Protein AF-A0A955JGN6-F1 (afdb_monomer)

Nearest PDB structures (foldseek):
  2z9h-assembly1_A  TM=8.565E-01  e=3.639E-07  Escherichia coli K-12
  4jw0-assembly1_E  TM=8.712E-01  e=3.865E-07  Gloeobacter violaceus PCC 7421
  5v74-assembly1_A1-2  TM=8.607E-01  e=2.501E-06  Haliangium ochraceum DSM 14365
  7ckc-assembly1_AB  TM=8.929E-01  e=3.182E-06  Halothiobacillus neapolitanus
  2rcf-assembly1_D  TM=8.875E-01  e=7.854E-06  Halothiobacillus neapolitanus

Sequence (170 aa):
MIHGVVEGEIWSTIKVGSLVGRSLLLVRPDGPTNHRPDLETFAEIVAVDCVGAGVGDRVIVALGRAARNALGDEHSACEAAIVGVVDGLRRASEPPSDDDPPSPKKTSSRKKSAPKKAAAKKVKPSTKKKRGPRASESTGDLFDNPGQRESDEDMPDFDIDEAVDDESGS

Mean predicted aligned error: 19.28 Å

pLDDT: mean 70.65, std 22.44, range [35.69, 97.31]

Solvent-accessible surface area (backbone atoms only — not comparable to full-atom values): 11991 Å² total; per-residue (Å²): 111,53,45,22,32,25,76,39,79,56,87,73,94,81,74,60,77,71,57,61,98,55,52,35,32,33,29,37,60,68,68,84,74,83,87,50,93,90,52,84,86,74,63,72,43,73,21,36,55,74,71,81,80,53,73,71,38,41,32,33,33,27,49,45,71,57,14,17,59,74,69,76,34,85,81,37,90,51,48,31,16,35,77,39,75,58,94,75,86,85,57,95,90,54,77,90,56,94,83,56,77,81,71,81,74,82,72,75,80,74,77,81,74,78,83,80,82,76,89,80,85,90,81,87,90,83,84,90,84,91,84,89,90,80,89,79,91,80,88,87,80,95,73,90,84,85,84,86,86,81,76,100,76,87,81,86,82,79,82,79,77,86,84,85,76,89,85,82,84,134

Secondary structure (DSSP, 8-state):
-EEEEEEEEE--SS--GGGTT--EEEEEE-S--TT-TT-TT---EEEEESS-PPTT-EEEEEETHHHHHHTT-TT-S-SEEEEEE-S----TTSPPPTTSPPP---------PPP-PPPPPP------------------------------------------------

Structure (mmCIF, N/CA/C/O backbone):
data_AF-A0A955JGN6-F1
#
_entry.id   AF-A0A955JGN6-F1
#
loop_
_atom_site.group_PDB
_atom_site.id
_atom_site.type_symbol
_atom_site.label_atom_id
_atom_site.label_alt_id
_atom_site.label_comp_id
_atom_site.label_asym_id
_atom_site.label_entity_id
_atom_site.label_seq_id
_atom_site.pdbx_PDB_ins_code
_atom_site.Cartn_x
_atom_site.Cartn_y
_atom_site.Cartn_z
_atom_site.occupancy
_atom_site.B_iso_or_equiv
_atom_site.auth_seq_id
_atom_site.auth_comp_id
_atom_site.auth_asym_id
_atom_site.auth_atom_id
_atom_site.pdbx_PDB_model_num
ATOM 1 N N . MET A 1 1 ? 5.785 8.729 -4.462 1.00 88.94 1 MET A N 1
ATOM 2 C CA . MET A 1 1 ? 5.163 7.442 -4.824 1.00 88.94 1 MET A CA 1
ATOM 3 C C . MET A 1 1 ? 6.281 6.499 -5.201 1.00 88.94 1 MET A C 1
ATOM 5 O O . MET A 1 1 ? 7.284 6.978 -5.722 1.00 88.94 1 MET A O 1
ATOM 9 N N . ILE A 1 2 ? 6.113 5.217 -4.922 1.00 91.75 2 ILE A N 1
ATOM 10 C CA . ILE A 1 2 ? 7.037 4.136 -5.283 1.00 91.75 2 ILE A CA 1
ATOM 11 C C . ILE A 1 2 ? 6.246 3.043 -6.014 1.00 91.75 2 ILE A C 1
ATOM 13 O O . ILE A 1 2 ? 5.019 3.125 -6.079 1.00 91.75 2 ILE A O 1
ATOM 17 N N . HIS A 1 3 ? 6.932 2.038 -6.551 1.00 92.25 3 HIS A N 1
ATOM 18 C CA . HIS A 1 3 ? 6.295 0.816 -7.041 1.00 92.25 3 HIS A CA 1
ATOM 19 C C . HIS A 1 3 ? 6.913 -0.398 -6.351 1.00 92.25 3 HIS A C 1
ATOM 21 O O . HIS A 1 3 ? 8.044 -0.319 -5.868 1.00 92.25 3 HIS A O 1
ATOM 27 N N . GLY A 1 4 ? 6.162 -1.490 -6.277 1.00 93.38 4 GLY A N 1
ATOM 28 C CA . GLY A 1 4 ? 6.560 -2.718 -5.595 1.00 93.38 4 GLY A CA 1
ATOM 29 C C . GLY A 1 4 ? 5.617 -3.866 -5.902 1.00 93.38 4 GLY A C 1
ATOM 30 O O . GLY A 1 4 ? 4.682 -3.689 -6.678 1.00 93.38 4 GLY A O 1
ATOM 31 N N . VAL A 1 5 ? 5.865 -5.020 -5.299 1.00 94.75 5 VAL A N 1
ATOM 32 C CA . VAL A 1 5 ? 5.006 -6.207 -5.382 1.00 94.75 5 VAL A CA 1
ATOM 33 C C . VAL A 1 5 ? 4.339 -6.426 -4.030 1.00 94.75 5 VAL A C 1
ATOM 35 O O . VAL A 1 5 ? 4.985 -6.264 -2.993 1.00 94.75 5 VAL A O 1
ATOM 38 N N . VAL A 1 6 ? 3.053 -6.774 -4.032 1.00 96.62 6 VAL A N 1
ATOM 39 C CA . VAL A 1 6 ? 2.357 -7.242 -2.827 1.00 96.62 6 VAL A CA 1
ATOM 40 C C . VAL A 1 6 ? 2.855 -8.648 -2.494 1.00 96.62 6 VAL A C 1
ATOM 42 O O . VAL A 1 6 ? 2.654 -9.573 -3.277 1.00 96.62 6 VAL A O 1
ATOM 45 N N . GLU A 1 7 ? 3.485 -8.829 -1.338 1.00 95.44 7 GLU A N 1
ATOM 46 C CA . GLU A 1 7 ? 3.988 -10.136 -0.888 1.00 95.44 7 GLU A CA 1
ATOM 47 C C . GLU A 1 7 ? 3.035 -10.844 0.083 1.00 95.44 7 GLU A C 1
ATOM 49 O O . GLU A 1 7 ? 3.101 -12.063 0.225 1.00 95.44 7 GLU A O 1
ATOM 54 N N . GLY A 1 8 ? 2.109 -10.115 0.712 1.00 95.50 8 GLY A N 1
ATOM 55 C CA . GLY A 1 8 ? 1.142 -10.705 1.633 1.00 95.50 8 GLY A CA 1
ATOM 56 C C . GLY A 1 8 ? 0.096 -9.727 2.157 1.00 95.50 8 GLY A C 1
ATOM 57 O O . GLY A 1 8 ? 0.101 -8.538 1.836 1.00 95.50 8 GLY A O 1
ATOM 58 N N . GLU A 1 9 ? -0.786 -10.245 3.005 1.00 96.00 9 GLU A N 1
ATOM 59 C CA . GLU A 1 9 ? -1.815 -9.488 3.719 1.00 96.00 9 GLU A CA 1
ATOM 60 C C . GLU A 1 9 ? -1.468 -9.405 5.210 1.00 96.00 9 GLU A C 1
ATOM 62 O O . GLU A 1 9 ? -0.886 -10.331 5.777 1.00 96.00 9 GLU A O 1
ATOM 67 N N . ILE A 1 10 ? -1.846 -8.308 5.864 1.00 95.25 10 ILE A N 1
ATOM 68 C CA . ILE A 1 10 ? -1.663 -8.099 7.302 1.00 95.25 10 ILE A CA 1
ATOM 69 C C . ILE A 1 10 ? -3.018 -7.820 7.943 1.00 95.25 10 ILE A C 1
ATOM 71 O O . ILE A 1 10 ? -3.767 -6.937 7.528 1.00 95.25 10 ILE A O 1
ATOM 75 N N . TRP A 1 11 ? -3.309 -8.517 9.036 1.00 94.69 11 TRP A N 1
ATOM 76 C CA . TRP A 1 11 ? -4.443 -8.205 9.896 1.00 94.69 11 TRP A CA 1
ATOM 77 C C . TRP A 1 11 ? -3.974 -7.832 11.301 1.00 94.69 11 TRP A C 1
ATOM 79 O O . TRP A 1 11 ? -2.994 -8.349 11.827 1.00 94.69 11 TRP A O 1
ATOM 89 N N . SER A 1 12 ? -4.728 -6.936 11.933 1.00 93.56 12 SER A N 1
ATOM 90 C CA . SER A 1 12 ? -4.662 -6.698 13.373 1.00 93.56 12 SER A CA 1
ATOM 91 C C . SER A 1 12 ? -6.077 -6.615 13.930 1.00 93.56 12 SER A C 1
ATOM 93 O O . SER A 1 12 ? -6.960 -6.015 13.299 1.00 93.56 12 SER A O 1
ATOM 95 N N . THR A 1 13 ? -6.281 -7.211 15.102 1.00 93.56 13 THR A N 1
ATOM 96 C CA . THR A 1 13 ? -7.504 -7.102 15.908 1.00 93.56 13 THR A CA 1
ATOM 97 C C . THR A 1 13 ? -7.553 -5.777 16.671 1.00 93.56 13 THR A C 1
ATOM 99 O O . THR A 1 13 ? -8.620 -5.180 16.780 1.00 93.56 13 THR A O 1
ATOM 102 N N . ILE A 1 14 ? -6.400 -5.273 17.126 1.00 96.31 14 ILE A N 1
ATOM 103 C CA . ILE A 1 14 ? -6.262 -4.013 17.866 1.00 96.31 14 ILE A CA 1
ATOM 104 C C . ILE A 1 14 ? -5.633 -2.962 16.946 1.00 96.31 14 ILE A C 1
ATOM 106 O O . ILE A 1 14 ? -4.482 -3.081 16.523 1.00 96.31 14 ILE A O 1
ATOM 110 N N . LYS A 1 15 ? -6.403 -1.928 16.602 1.00 95.00 15 LYS A N 1
ATOM 111 C CA . LYS A 1 15 ? -5.984 -0.832 15.715 1.00 95.00 15 LYS A CA 1
ATOM 112 C C . LYS A 1 15 ? -6.837 0.411 15.944 1.00 95.00 15 LYS A C 1
ATOM 114 O O . LYS A 1 15 ? -7.961 0.319 16.429 1.00 95.00 15 LYS A O 1
ATOM 119 N N . VAL A 1 16 ? -6.303 1.576 15.580 1.00 95.69 16 VAL A N 1
ATOM 120 C CA . VAL A 1 16 ? -7.047 2.842 15.642 1.00 95.69 16 VAL A CA 1
ATOM 121 C C . VAL A 1 16 ? -8.249 2.830 14.694 1.00 95.69 16 VAL A C 1
ATOM 123 O O . VAL A 1 16 ? -8.209 2.201 13.635 1.00 95.69 16 VAL A O 1
ATOM 126 N N . GLY A 1 17 ? -9.300 3.580 15.042 1.00 94.62 17 GLY A N 1
ATOM 127 C CA . GLY A 1 17 ? -10.561 3.616 14.289 1.00 94.62 17 GLY A CA 1
ATOM 128 C C . GLY A 1 17 ? -10.403 3.915 12.792 1.00 94.62 17 GLY A C 1
ATOM 129 O O . GLY A 1 17 ? -11.100 3.325 11.974 1.00 94.62 17 GLY A O 1
ATOM 130 N N . SER A 1 18 ? -9.428 4.746 12.406 1.00 93.88 18 SER A N 1
ATOM 131 C CA . SER A 1 18 ? -9.162 5.100 11.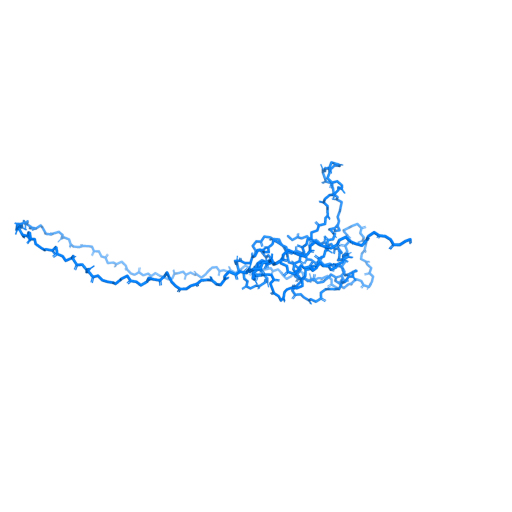001 1.00 93.88 18 SER A CA 1
ATOM 132 C C . SER A 1 18 ? -8.482 4.003 10.162 1.00 93.88 18 SER A C 1
ATOM 134 O O . SER A 1 18 ? -8.226 4.219 8.976 1.00 93.88 18 SER A O 1
ATOM 136 N N . LEU A 1 19 ? -8.205 2.831 10.753 1.00 94.06 19 LEU A N 1
ATOM 137 C CA . LEU A 1 19 ? -7.763 1.600 10.078 1.00 94.06 19 LEU A CA 1
ATOM 138 C C . LEU A 1 19 ? -8.798 0.457 10.181 1.00 94.06 19 LEU A C 1
ATOM 140 O O . LEU A 1 19 ? -8.545 -0.661 9.729 1.00 94.06 19 LEU A O 1
ATOM 144 N N . VAL A 1 20 ? -9.970 0.703 10.774 1.00 93.88 20 VAL A N 1
ATOM 145 C CA . VAL A 1 20 ? -11.076 -0.268 10.802 1.00 93.88 20 VAL A CA 1
ATOM 146 C C . VAL A 1 20 ? -11.728 -0.335 9.417 1.00 93.88 20 VAL A C 1
ATOM 148 O O . VAL A 1 20 ? -11.889 0.681 8.746 1.00 93.88 20 VAL A O 1
ATOM 151 N N . GLY A 1 21 ? -12.070 -1.546 8.964 1.00 91.50 21 GLY A N 1
ATOM 152 C CA . GLY A 1 21 ? -12.662 -1.778 7.639 1.00 91.50 21 GLY A CA 1
ATOM 153 C C . GLY A 1 21 ? -11.711 -1.577 6.451 1.00 91.50 21 GLY A C 1
ATOM 154 O O . GLY A 1 21 ? -12.170 -1.557 5.314 1.00 91.50 21 GLY A O 1
ATOM 155 N N . ARG A 1 22 ? -10.402 -1.419 6.692 1.00 93.81 22 ARG A N 1
ATOM 156 C CA . ARG A 1 22 ? -9.378 -1.229 5.656 1.00 93.81 22 ARG A CA 1
ATOM 157 C C . ARG A 1 22 ? -8.503 -2.474 5.524 1.00 93.81 22 ARG A C 1
ATOM 159 O O . ARG A 1 22 ? -8.082 -3.028 6.540 1.00 93.81 22 ARG A O 1
ATOM 166 N N . SER A 1 23 ? -8.237 -2.889 4.286 1.00 94.94 23 SER A N 1
ATOM 167 C CA . SER A 1 23 ? -7.268 -3.949 3.988 1.00 94.94 23 SER A CA 1
ATOM 168 C C . SER A 1 23 ? -5.847 -3.395 4.107 1.00 94.94 23 SER A C 1
ATOM 170 O O . SER A 1 23 ? -5.590 -2.266 3.681 1.00 94.94 23 SER A O 1
ATOM 172 N N . LEU A 1 24 ? -4.942 -4.162 4.716 1.00 96.38 24 LEU A N 1
ATOM 173 C CA . LEU A 1 24 ? -3.532 -3.808 4.875 1.00 96.38 24 LEU A CA 1
ATOM 174 C C . LEU A 1 24 ? -2.701 -4.855 4.139 1.00 96.38 24 LEU A C 1
ATOM 176 O O . LEU A 1 24 ? -2.776 -6.040 4.454 1.00 96.38 24 LEU A O 1
ATOM 180 N N . LEU A 1 25 ? -1.905 -4.412 3.175 1.00 96.81 25 LEU A N 1
ATOM 181 C CA . LEU A 1 25 ? -1.075 -5.266 2.337 1.00 96.81 25 LEU A CA 1
ATOM 182 C C . LEU A 1 25 ? 0.402 -4.983 2.600 1.00 96.81 25 LEU A C 1
ATOM 184 O O . LEU A 1 25 ? 0.811 -3.832 2.770 1.00 96.81 25 LEU A O 1
ATOM 188 N N . LEU A 1 26 ? 1.202 -6.043 2.629 1.00 95.81 26 LEU A N 1
ATOM 189 C CA . LEU A 1 26 ? 2.652 -5.977 2.734 1.00 95.81 26 LEU A CA 1
ATOM 190 C C . LEU A 1 26 ? 3.236 -5.813 1.330 1.00 95.81 26 LEU A C 1
ATOM 192 O O . LEU A 1 26 ? 3.057 -6.682 0.478 1.00 95.81 26 LEU A O 1
ATOM 196 N N . VAL A 1 27 ? 3.910 -4.691 1.079 1.00 95.06 27 VAL A N 1
ATOM 197 C CA . VAL A 1 27 ? 4.477 -4.355 -0.232 1.00 95.06 27 VAL A CA 1
ATOM 198 C C . VAL A 1 27 ? 5.994 -4.258 -0.143 1.00 95.06 27 VAL A C 1
ATOM 200 O O . VAL A 1 27 ? 6.526 -3.402 0.567 1.00 95.06 27 VAL A O 1
ATOM 203 N N . ARG A 1 28 ? 6.693 -5.065 -0.942 1.00 93.12 28 ARG A N 1
ATOM 204 C CA . ARG A 1 28 ? 8.139 -4.952 -1.149 1.00 93.12 28 ARG A CA 1
ATOM 205 C C . ARG A 1 28 ? 8.420 -4.043 -2.353 1.00 93.12 28 ARG A C 1
ATOM 207 O O . ARG A 1 28 ? 7.969 -4.361 -3.456 1.00 93.12 28 ARG A O 1
ATOM 214 N N . PRO A 1 29 ? 9.138 -2.914 -2.208 1.00 89.81 29 PRO A N 1
ATOM 215 C CA . PRO A 1 29 ? 9.459 -2.024 -3.318 1.00 89.81 29 PRO A CA 1
ATOM 216 C C . PRO A 1 29 ? 10.336 -2.698 -4.380 1.00 89.81 29 PRO A C 1
ATOM 218 O O . PRO A 1 29 ? 11.347 -3.325 -4.073 1.00 89.81 29 PRO A O 1
ATOM 221 N N . ASP A 1 30 ? 9.982 -2.500 -5.647 1.00 79.94 30 ASP A N 1
ATOM 222 C CA . ASP A 1 30 ? 10.739 -2.992 -6.796 1.00 79.94 30 ASP A CA 1
ATOM 223 C C . ASP A 1 30 ? 11.740 -1.906 -7.218 1.00 79.94 30 ASP A C 1
ATOM 225 O O . ASP A 1 30 ? 11.419 -0.961 -7.941 1.00 79.94 30 ASP A O 1
ATOM 229 N N . GLY A 1 31 ? 12.989 -2.013 -6.778 1.00 68.62 31 GLY A N 1
ATOM 230 C CA . GLY A 1 31 ? 14.029 -1.081 -7.201 1.00 68.62 31 GLY A CA 1
ATOM 231 C C . GLY A 1 31 ? 15.400 -1.412 -6.627 1.00 68.62 31 GLY A C 1
ATOM 232 O O . GLY A 1 31 ? 15.487 -2.070 -5.596 1.00 68.62 31 GLY A O 1
ATOM 233 N N . PRO A 1 32 ? 16.492 -0.960 -7.268 1.00 55.06 32 PRO A N 1
ATOM 234 C CA . PRO A 1 32 ? 17.806 -1.067 -6.661 1.00 55.06 32 PRO A CA 1
ATOM 235 C C . PRO A 1 32 ? 17.857 -0.171 -5.419 1.00 55.06 32 PRO A C 1
ATOM 237 O O . PRO A 1 32 ? 17.729 1.051 -5.537 1.00 55.06 32 PRO A O 1
ATOM 240 N N . THR A 1 33 ? 18.126 -0.759 -4.251 1.00 51.19 33 THR A N 1
ATOM 241 C CA . THR A 1 33 ? 18.425 -0.068 -2.978 1.00 51.19 33 THR A CA 1
ATOM 242 C C . THR A 1 33 ? 19.803 0.617 -3.022 1.00 51.19 33 THR A C 1
ATOM 244 O O . THR A 1 33 ? 20.604 0.573 -2.088 1.00 51.19 33 THR A O 1
ATOM 247 N N . ASN A 1 34 ? 20.109 1.281 -4.138 1.00 44.97 34 ASN A N 1
ATOM 248 C CA . ASN A 1 34 ? 21.316 2.064 -4.331 1.00 44.97 34 ASN A CA 1
ATOM 249 C C . ASN A 1 34 ? 21.219 3.337 -3.491 1.00 44.97 34 ASN A C 1
ATOM 251 O O . ASN A 1 34 ? 20.791 4.381 -3.975 1.00 44.97 34 ASN A O 1
ATOM 255 N N . HIS A 1 35 ? 21.616 3.218 -2.224 1.00 40.03 35 HIS A N 1
ATOM 256 C CA . HIS A 1 35 ? 22.747 3.985 -1.688 1.00 40.03 35 HIS A CA 1
ATOM 257 C C . HIS A 1 35 ? 23.183 3.568 -0.269 1.00 40.03 35 HIS A C 1
ATOM 259 O O . HIS A 1 35 ? 24.076 4.214 0.281 1.00 40.03 35 HIS A O 1
ATOM 265 N N . ARG A 1 36 ? 22.620 2.499 0.318 1.00 39.75 36 ARG A N 1
ATOM 266 C CA . ARG A 1 36 ? 23.000 2.015 1.656 1.00 39.75 36 ARG A CA 1
ATOM 267 C C . ARG A 1 36 ? 22.945 0.481 1.787 1.00 39.75 36 ARG A C 1
ATOM 269 O O . ARG A 1 36 ? 21.850 -0.055 1.942 1.00 39.75 36 ARG A O 1
ATOM 276 N N . PRO A 1 37 ? 24.096 -0.225 1.747 1.00 43.53 37 PRO A N 1
ATOM 277 C CA . PRO A 1 37 ? 24.168 -1.673 1.984 1.00 43.53 37 PRO A CA 1
ATOM 278 C C . PRO A 1 37 ? 23.986 -2.056 3.468 1.00 43.53 37 PRO A C 1
ATOM 280 O O . PRO A 1 37 ? 23.990 -3.228 3.811 1.00 43.53 37 PRO A O 1
ATOM 283 N N . ASP A 1 38 ? 23.815 -1.076 4.359 1.00 47.28 38 ASP A N 1
ATOM 284 C CA . ASP A 1 38 ? 23.435 -1.223 5.769 1.00 47.28 38 ASP A CA 1
ATOM 285 C C . ASP A 1 38 ? 21.906 -1.308 5.992 1.00 47.28 38 ASP A C 1
ATOM 287 O O . ASP A 1 38 ? 21.463 -1.439 7.130 1.00 47.28 38 ASP A O 1
ATOM 291 N N . LEU A 1 39 ? 21.092 -1.240 4.927 1.00 45.22 39 LEU A N 1
ATOM 292 C CA . LEU A 1 39 ? 19.618 -1.221 4.987 1.00 45.22 39 LEU A CA 1
ATOM 293 C C . LEU A 1 39 ? 18.935 -2.389 4.247 1.00 45.22 39 LEU A C 1
ATOM 295 O O . LEU A 1 39 ? 17.754 -2.303 3.918 1.00 45.22 39 LEU A O 1
ATOM 299 N N . GLU A 1 40 ? 19.634 -3.503 4.017 1.00 48.12 40 GLU A N 1
ATOM 300 C CA . GLU A 1 40 ? 19.060 -4.696 3.360 1.00 48.12 40 GLU A CA 1
ATOM 301 C C . GLU A 1 40 ? 17.950 -5.394 4.180 1.00 48.12 40 GLU A C 1
ATOM 303 O O . GLU A 1 40 ? 17.236 -6.236 3.647 1.00 48.12 40 GLU A O 1
ATOM 308 N N . THR A 1 41 ? 17.776 -5.051 5.464 1.00 48.03 41 THR A N 1
ATOM 309 C CA . THR A 1 41 ? 16.880 -5.765 6.402 1.00 48.03 41 THR A CA 1
ATOM 310 C C . THR A 1 41 ? 15.500 -5.119 6.605 1.00 48.03 41 THR A C 1
ATOM 312 O O . THR A 1 41 ? 14.624 -5.751 7.183 1.00 48.03 41 THR A O 1
ATOM 315 N N . PHE A 1 42 ? 15.265 -3.881 6.150 1.00 52.91 42 PHE A N 1
ATOM 316 C CA . PHE A 1 42 ? 13.995 -3.167 6.387 1.00 52.91 42 PHE A CA 1
ATOM 317 C C . PHE A 1 42 ? 13.472 -2.502 5.108 1.00 52.91 42 PHE A C 1
ATOM 319 O O . PHE A 1 42 ? 13.487 -1.279 4.964 1.00 52.91 42 PHE A O 1
ATOM 326 N N . ALA A 1 43 ? 13.032 -3.336 4.164 1.00 69.56 43 ALA A N 1
ATOM 327 C CA . ALA A 1 43 ? 12.598 -2.931 2.827 1.00 69.56 43 ALA A CA 1
ATOM 328 C C . ALA A 1 43 ? 11.159 -3.373 2.493 1.00 69.56 43 ALA A C 1
ATOM 330 O O . ALA A 1 43 ? 10.831 -3.573 1.330 1.00 69.56 43 ALA A O 1
ATOM 331 N N . GLU A 1 44 ? 10.288 -3.506 3.490 1.00 86.56 44 GLU A N 1
ATOM 332 C CA . GLU A 1 44 ? 8.870 -3.832 3.310 1.00 86.56 44 GLU A CA 1
ATOM 333 C C . GLU A 1 44 ? 7.998 -2.719 3.901 1.00 86.56 44 GLU A C 1
ATOM 335 O O . GLU A 1 44 ? 8.341 -2.112 4.918 1.00 86.56 44 GLU A O 1
ATOM 340 N N . ILE A 1 45 ? 6.877 -2.413 3.247 1.00 92.19 45 ILE A N 1
ATOM 341 C CA . ILE A 1 45 ? 5.983 -1.314 3.621 1.00 92.19 45 ILE A CA 1
ATOM 342 C C . ILE A 1 45 ? 4.562 -1.850 3.746 1.00 92.19 45 ILE A C 1
ATOM 344 O O . ILE A 1 45 ? 4.014 -2.403 2.795 1.00 92.19 45 ILE A O 1
ATOM 348 N N . VAL A 1 46 ? 3.938 -1.623 4.901 1.00 95.00 46 VAL A N 1
ATOM 349 C CA . VAL A 1 46 ? 2.507 -1.883 5.093 1.00 95.00 46 VAL A CA 1
ATOM 350 C C . VAL A 1 46 ? 1.716 -0.747 4.452 1.00 95.00 46 VAL A C 1
ATOM 352 O O . VAL A 1 46 ? 1.794 0.397 4.905 1.00 95.00 46 VAL A O 1
ATOM 355 N N . ALA A 1 47 ? 0.960 -1.052 3.402 1.00 96.00 47 ALA A N 1
ATOM 356 C CA . ALA A 1 47 ? 0.127 -0.096 2.687 1.00 96.00 47 ALA A CA 1
ATOM 357 C C . ALA A 1 47 ? -1.359 -0.444 2.824 1.00 96.00 47 ALA A C 1
ATOM 359 O O . ALA A 1 47 ? -1.741 -1.609 2.772 1.00 96.00 47 ALA A O 1
ATOM 360 N N . VAL A 1 48 ? -2.216 0.569 2.962 1.00 96.69 48 VAL A N 1
ATOM 361 C CA . VAL A 1 48 ? -3.666 0.370 2.857 1.00 96.69 48 VAL A CA 1
ATOM 362 C C . VAL A 1 48 ? -4.039 0.151 1.395 1.00 96.69 48 VAL A C 1
ATOM 364 O O . VAL A 1 48 ? -3.688 0.971 0.543 1.00 96.69 48 VAL A O 1
ATOM 367 N N . ASP A 1 49 ? -4.789 -0.904 1.098 1.00 96.56 49 ASP A N 1
ATOM 368 C CA . ASP A 1 49 ? -5.342 -1.088 -0.241 1.00 96.56 49 ASP A CA 1
ATOM 369 C C . ASP A 1 49 ? -6.601 -0.233 -0.461 1.00 96.56 49 ASP A C 1
ATOM 371 O O . ASP A 1 49 ? -7.534 -0.241 0.345 1.00 96.56 49 ASP A O 1
ATOM 375 N N . CYS A 1 50 ? -6.606 0.518 -1.565 1.00 94.44 50 CYS A N 1
ATOM 376 C CA . CYS A 1 50 ? -7.733 1.332 -2.026 1.00 94.44 50 CYS A CA 1
ATOM 377 C C . CYS A 1 50 ? -8.328 0.833 -3.354 1.00 94.44 50 CYS A C 1
ATOM 379 O O . CYS A 1 50 ? -9.302 1.422 -3.824 1.00 94.44 50 CYS A O 1
ATOM 381 N N . VAL A 1 51 ? -7.717 -0.168 -4.001 1.00 95.31 51 VAL A N 1
ATOM 382 C CA . VAL A 1 51 ? -7.991 -0.525 -5.406 1.00 95.31 51 VAL A CA 1
ATOM 383 C C . VAL A 1 51 ? -8.366 -1.991 -5.626 1.00 95.31 51 VAL A C 1
ATOM 385 O O . VAL A 1 51 ? -8.870 -2.303 -6.701 1.00 95.31 51 VAL A O 1
ATOM 388 N N . GLY A 1 52 ? -8.173 -2.870 -4.638 1.00 94.75 52 GLY A N 1
ATOM 389 C CA . GLY A 1 52 ? -8.423 -4.307 -4.765 1.00 94.75 52 GLY A CA 1
ATOM 390 C C . GLY A 1 52 ? -7.215 -5.069 -5.312 1.00 94.75 52 GLY A C 1
ATOM 391 O O . GLY A 1 52 ? -7.385 -5.907 -6.193 1.00 94.75 52 GLY A O 1
ATOM 392 N N . ALA A 1 53 ? -6.008 -4.741 -4.843 1.00 96.31 53 ALA A N 1
ATOM 393 C CA . ALA A 1 53 ? -4.783 -5.440 -5.234 1.00 96.31 53 ALA A CA 1
ATOM 394 C C . ALA A 1 53 ? -4.644 -6.782 -4.492 1.00 96.31 53 ALA A C 1
ATOM 396 O O . ALA A 1 53 ? -4.890 -6.861 -3.289 1.00 96.31 53 ALA A O 1
ATOM 397 N N . GLY A 1 54 ? -4.226 -7.830 -5.199 1.00 95.38 54 GLY A N 1
ATOM 398 C CA . GLY A 1 54 ? -3.961 -9.156 -4.642 1.00 95.38 54 GLY A CA 1
ATOM 399 C C . GLY A 1 54 ? -2.480 -9.418 -4.364 1.00 95.38 54 GLY A C 1
ATOM 400 O O . GLY A 1 54 ? -1.591 -8.693 -4.812 1.00 95.38 54 GLY A O 1
ATOM 401 N N . VAL A 1 55 ? -2.194 -10.506 -3.645 1.00 96.56 55 VAL A N 1
ATOM 402 C CA . VAL A 1 55 ? -0.821 -11.002 -3.460 1.00 96.56 55 VAL A CA 1
ATOM 403 C C . VAL A 1 55 ? -0.225 -11.415 -4.810 1.00 96.56 55 VAL A C 1
ATOM 405 O O . VAL A 1 55 ? -0.835 -12.167 -5.566 1.00 96.56 55 VAL A O 1
ATOM 408 N N . GLY A 1 56 ? 0.982 -10.928 -5.101 1.00 94.81 56 GLY A N 1
ATOM 409 C CA . GLY A 1 56 ? 1.667 -11.076 -6.384 1.00 94.81 56 GLY A CA 1
ATOM 410 C C . GLY A 1 56 ? 1.481 -9.896 -7.345 1.00 94.81 56 GLY A C 1
ATOM 411 O O . GLY A 1 56 ? 2.270 -9.768 -8.284 1.00 94.81 56 GLY A O 1
ATOM 412 N N . ASP A 1 57 ? 0.517 -8.999 -7.107 1.00 96.00 57 ASP A N 1
ATOM 413 C CA . ASP A 1 57 ? 0.315 -7.834 -7.971 1.00 96.00 57 ASP A CA 1
ATOM 414 C C . ASP A 1 57 ? 1.451 -6.820 -7.820 1.00 96.00 57 ASP A C 1
ATOM 416 O O . ASP A 1 57 ? 1.881 -6.472 -6.713 1.00 96.00 57 ASP A O 1
ATOM 420 N N . ARG A 1 58 ? 1.902 -6.269 -8.953 1.00 94.88 58 ARG A N 1
ATOM 421 C CA . ARG A 1 58 ? 2.756 -5.080 -8.950 1.00 94.88 58 ARG A CA 1
ATOM 422 C C . ARG A 1 58 ? 1.883 -3.842 -8.768 1.00 94.88 58 ARG A C 1
ATOM 424 O O . ARG A 1 58 ? 0.957 -3.607 -9.536 1.00 94.88 58 ARG A O 1
ATOM 431 N N . VAL A 1 59 ? 2.211 -3.019 -7.782 1.00 96.19 59 VAL A N 1
ATOM 432 C CA . VAL A 1 59 ? 1.394 -1.894 -7.313 1.00 96.19 59 VAL A CA 1
ATOM 433 C C . VAL A 1 59 ? 2.164 -0.576 -7.288 1.00 96.19 59 VAL A C 1
ATOM 435 O O . VAL A 1 59 ? 3.391 -0.545 -7.165 1.00 96.19 59 VAL A O 1
ATOM 438 N N . ILE A 1 60 ? 1.429 0.535 -7.369 1.00 95.25 60 ILE A N 1
ATOM 439 C CA . ILE A 1 60 ? 1.918 1.895 -7.124 1.00 95.25 60 ILE A CA 1
ATOM 440 C C . ILE A 1 60 ? 1.469 2.327 -5.730 1.00 95.25 60 ILE A C 1
ATOM 442 O O . ILE A 1 60 ? 0.274 2.376 -5.439 1.00 95.25 60 ILE A O 1
ATOM 446 N N . VAL A 1 61 ? 2.427 2.707 -4.886 1.00 95.25 61 VAL A N 1
ATOM 447 C CA . VAL A 1 61 ? 2.180 3.132 -3.504 1.00 95.25 61 VAL A CA 1
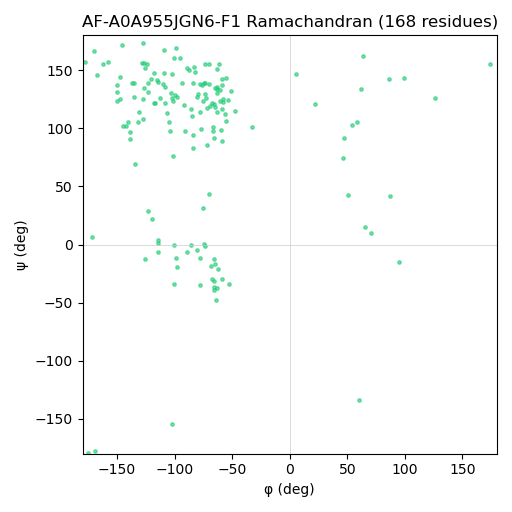ATOM 448 C C . VAL A 1 61 ? 2.392 4.641 -3.366 1.00 95.25 61 VAL A C 1
ATOM 450 O O . VAL A 1 61 ? 3.471 5.184 -3.644 1.00 95.25 61 VAL A O 1
ATOM 453 N N . ALA A 1 62 ? 1.352 5.343 -2.920 1.00 95.19 62 ALA A N 1
ATOM 454 C CA . ALA A 1 62 ? 1.432 6.718 -2.447 1.00 95.19 62 ALA A CA 1
ATOM 455 C C . ALA A 1 62 ? 1.892 6.7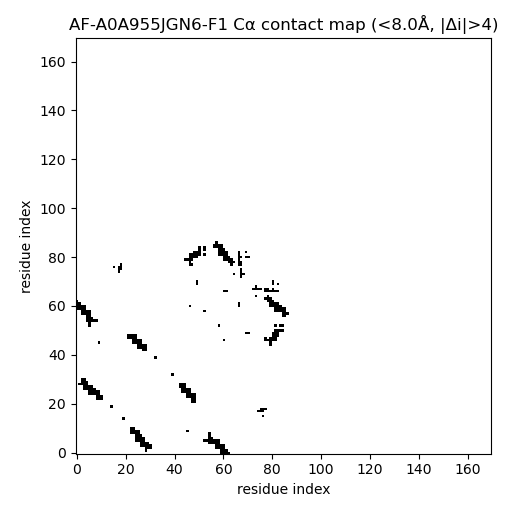55 -0.985 1.00 95.19 62 ALA A C 1
ATOM 457 O O . ALA A 1 62 ? 1.584 5.851 -0.217 1.00 95.19 62 ALA A O 1
ATOM 458 N N . LEU A 1 63 ? 2.620 7.811 -0.607 1.00 93.50 63 LEU A N 1
ATOM 459 C CA . LEU A 1 63 ? 3.200 7.976 0.730 1.00 93.50 63 LEU A CA 1
ATOM 460 C C . LEU A 1 63 ? 2.787 9.319 1.358 1.00 93.50 63 LEU A C 1
ATOM 462 O O . LEU A 1 63 ? 2.547 10.308 0.653 1.00 93.50 63 LEU A O 1
ATOM 466 N N . GLY A 1 64 ? 2.725 9.366 2.687 1.00 92.56 64 GLY A N 1
ATOM 467 C CA . GLY A 1 64 ? 2.395 10.540 3.490 1.00 92.56 64 GLY A CA 1
ATOM 468 C C . GLY A 1 64 ? 1.002 11.107 3.194 1.00 92.56 64 GLY A C 1
ATOM 469 O O . GLY A 1 64 ? 0.015 10.382 3.088 1.00 92.56 64 GLY A O 1
ATOM 470 N N . ARG A 1 65 ? 0.905 12.435 3.032 1.00 94.25 65 ARG A N 1
ATOM 471 C CA . ARG A 1 65 ? -0.379 13.116 2.756 1.00 94.25 65 ARG A CA 1
ATOM 472 C C . ARG A 1 65 ? -1.057 12.616 1.472 1.00 94.25 65 ARG A C 1
ATOM 474 O O . ARG A 1 65 ? -2.277 12.617 1.406 1.00 94.25 65 ARG A O 1
ATOM 481 N N . ALA A 1 66 ? -0.296 12.155 0.476 1.00 93.25 66 ALA A N 1
ATOM 482 C CA . ALA A 1 66 ? -0.873 11.617 -0.757 1.00 93.25 66 ALA A CA 1
ATOM 483 C C . ALA A 1 66 ? -1.657 10.313 -0.516 1.00 93.25 66 ALA A C 1
ATOM 485 O O . ALA A 1 66 ? -2.709 10.133 -1.121 1.00 93.25 66 ALA A O 1
ATOM 486 N N . ALA A 1 67 ? -1.191 9.453 0.399 1.00 95.12 67 ALA A N 1
ATOM 487 C CA . ALA A 1 67 ? -1.911 8.243 0.800 1.00 95.12 67 ALA A CA 1
ATOM 488 C C . ALA A 1 67 ? -3.245 8.590 1.480 1.00 95.12 67 ALA A C 1
ATOM 490 O O . ALA A 1 67 ? -4.299 8.093 1.100 1.00 95.12 67 ALA A O 1
ATOM 491 N N . ARG A 1 68 ? -3.211 9.526 2.434 1.00 94.94 68 ARG A N 1
ATOM 492 C CA . ARG A 1 68 ? -4.401 9.984 3.171 1.00 94.94 68 ARG A CA 1
ATOM 493 C C . ARG A 1 68 ? -5.444 10.665 2.286 1.00 94.94 68 ARG A C 1
ATOM 495 O O . ARG A 1 68 ? -6.636 10.417 2.443 1.00 94.94 68 ARG A O 1
ATOM 502 N N . ASN A 1 69 ? -4.996 11.433 1.294 1.00 94.19 69 ASN A N 1
ATOM 503 C CA . ASN A 1 69 ? -5.878 12.013 0.283 1.00 94.19 69 ASN A CA 1
ATOM 504 C C . ASN A 1 69 ? -6.534 10.938 -0.603 1.00 94.19 69 ASN A C 1
ATOM 506 O O . ASN A 1 69 ? -7.709 11.074 -0.928 1.00 94.19 69 ASN A O 1
ATOM 510 N N . ALA A 1 70 ? -5.809 9.876 -0.979 1.00 92.19 70 ALA A N 1
ATOM 511 C CA . ALA A 1 70 ? -6.377 8.755 -1.738 1.00 92.19 70 ALA A CA 1
ATOM 512 C C . ALA A 1 70 ? -7.423 7.966 -0.926 1.00 92.19 70 ALA A C 1
ATOM 514 O O . ALA A 1 70 ? -8.403 7.486 -1.485 1.00 92.19 70 ALA A O 1
ATOM 515 N N . LEU A 1 71 ? -7.251 7.911 0.397 1.00 92.00 71 LEU A N 1
ATOM 516 C CA . LEU A 1 71 ? -8.176 7.289 1.351 1.00 92.00 71 LEU A CA 1
ATOM 517 C C . LEU A 1 71 ? -9.385 8.160 1.733 1.00 92.00 71 LEU A C 1
ATOM 519 O O . LEU A 1 71 ? -10.228 7.713 2.511 1.00 92.00 71 LEU A O 1
ATOM 523 N N . GLY A 1 72 ? -9.452 9.410 1.259 1.00 92.69 72 GLY A N 1
ATOM 524 C CA . GLY A 1 72 ? -10.504 10.364 1.630 1.00 92.69 72 GLY A CA 1
ATOM 525 C C . GLY A 1 72 ? -10.496 10.796 3.105 1.00 92.69 72 GLY A C 1
ATOM 526 O O . GLY A 1 72 ? -11.484 11.356 3.570 1.00 92.69 72 GLY A O 1
ATOM 527 N N . ASP A 1 73 ? -9.409 10.547 3.842 1.00 92.94 73 ASP A N 1
ATOM 528 C CA . ASP A 1 73 ? -9.293 10.805 5.283 1.00 92.94 73 ASP A CA 1
ATOM 529 C C . ASP A 1 73 ? -7.913 11.395 5.615 1.00 92.94 73 ASP A C 1
ATOM 531 O O . ASP A 1 73 ? -6.931 10.670 5.803 1.00 92.94 73 ASP A O 1
ATOM 535 N N . GLU A 1 74 ? -7.843 12.730 5.711 1.00 91.31 74 GLU A N 1
ATOM 536 C CA . GLU A 1 74 ? -6.616 13.475 6.036 1.00 91.31 74 GLU A CA 1
ATOM 537 C C . GLU A 1 74 ? -6.038 13.150 7.428 1.00 91.31 74 GLU A C 1
ATOM 539 O O . GLU A 1 74 ? -4.836 13.362 7.649 1.00 91.31 74 GLU A O 1
ATOM 544 N N . HIS A 1 75 ? -6.865 12.623 8.338 1.00 92.00 75 HIS A N 1
ATOM 545 C CA . HIS A 1 75 ? -6.531 12.307 9.730 1.00 92.00 75 HIS A CA 1
ATOM 546 C C . HIS A 1 75 ? -6.235 10.818 9.965 1.00 92.00 75 HIS A C 1
ATOM 548 O O . HIS A 1 75 ? -5.895 10.432 11.085 1.00 92.00 75 HIS A O 1
ATOM 554 N N . SER A 1 76 ? -6.319 9.982 8.926 1.00 92.75 76 SER A N 1
ATOM 555 C CA . SER A 1 76 ? -6.010 8.557 9.026 1.00 92.75 76 SER A CA 1
ATOM 556 C C . SER A 1 76 ? -4.600 8.315 9.572 1.00 92.75 76 SER A C 1
ATOM 558 O O . SER A 1 76 ? -3.659 9.007 9.186 1.00 92.75 76 SER A O 1
ATOM 560 N N . ALA A 1 77 ? -4.401 7.272 10.382 1.00 91.69 77 ALA A N 1
ATOM 561 C CA . ALA A 1 77 ? -3.066 6.836 10.815 1.00 91.69 77 ALA A CA 1
ATOM 562 C C . ALA A 1 77 ? -2.294 6.085 9.706 1.00 91.69 77 ALA A C 1
ATOM 564 O O . ALA A 1 77 ? -1.518 5.172 9.967 1.00 91.69 77 ALA A O 1
ATOM 565 N N . CYS A 1 78 ? -2.541 6.454 8.451 1.00 92.50 78 CYS A N 1
ATOM 566 C CA . CYS A 1 78 ? -1.968 5.844 7.270 1.00 92.50 78 CYS A CA 1
ATOM 567 C C . CYS A 1 78 ? -0.795 6.677 6.741 1.00 92.50 78 CYS A C 1
ATOM 569 O O . CYS A 1 78 ? -0.926 7.881 6.469 1.00 92.50 78 CYS A O 1
ATOM 571 N N . GLU A 1 79 ? 0.337 6.008 6.526 1.00 91.69 79 GLU A N 1
ATOM 572 C CA . GLU A 1 79 ? 1.489 6.562 5.816 1.00 91.69 79 GLU A CA 1
ATOM 573 C C . GLU A 1 79 ? 1.574 6.082 4.364 1.00 91.69 79 GLU A C 1
ATOM 575 O O . GLU A 1 79 ? 1.949 6.878 3.509 1.00 91.69 79 GLU A O 1
ATOM 580 N N . ALA A 1 80 ? 1.168 4.850 4.050 1.00 94.88 80 ALA A N 1
ATOM 581 C CA . ALA A 1 80 ? 1.256 4.282 2.707 1.00 94.88 80 ALA A CA 1
ATOM 582 C C . ALA A 1 80 ? -0.099 3.750 2.221 1.00 94.88 80 ALA A C 1
ATOM 584 O O . ALA A 1 80 ? -0.787 3.052 2.958 1.00 94.88 80 ALA A O 1
ATOM 585 N N . ALA A 1 81 ? -0.475 4.052 0.979 1.00 96.75 81 ALA A N 1
ATOM 586 C CA . ALA A 1 81 ? -1.686 3.516 0.356 1.00 96.75 81 ALA A CA 1
ATOM 587 C C . ALA A 1 81 ? -1.412 3.086 -1.085 1.00 96.75 81 ALA A C 1
ATOM 589 O O . ALA A 1 81 ? -0.723 3.797 -1.824 1.00 96.75 81 ALA A O 1
ATOM 590 N N . ILE A 1 82 ? -1.962 1.946 -1.491 1.00 97.31 82 ILE A N 1
ATOM 591 C CA . ILE A 1 82 ? -1.933 1.493 -2.880 1.00 97.31 82 ILE A CA 1
ATOM 592 C C . ILE A 1 82 ? -2.952 2.318 -3.665 1.00 97.31 82 ILE A C 1
ATOM 594 O O . ILE A 1 82 ? -4.127 2.382 -3.312 1.00 97.31 82 ILE A O 1
ATOM 598 N N . VAL A 1 83 ? -2.480 2.973 -4.724 1.00 96.81 83 VAL A N 1
ATOM 599 C CA . VAL A 1 83 ? -3.273 3.890 -5.563 1.00 96.81 83 VAL A CA 1
ATOM 600 C C . VAL A 1 83 ? -3.470 3.383 -6.992 1.00 96.81 83 VAL A C 1
ATOM 602 O O . VAL A 1 83 ? -4.081 4.069 -7.808 1.00 96.81 83 VAL A O 1
ATOM 605 N N . GLY A 1 84 ? -2.954 2.194 -7.306 1.00 96.00 84 GLY A N 1
ATOM 606 C CA . GLY A 1 84 ? -3.152 1.525 -8.588 1.00 96.00 84 GLY A CA 1
ATOM 607 C C . GLY A 1 84 ? -2.324 0.249 -8.717 1.00 96.00 84 GLY A C 1
ATOM 608 O O . GLY A 1 84 ? -1.273 0.118 -8.086 1.00 96.00 84 GLY A O 1
ATOM 609 N N . VAL A 1 85 ? -2.797 -0.661 -9.564 1.00 96.75 85 VAL A N 1
ATOM 610 C CA . VAL A 1 85 ? -2.064 -1.841 -10.047 1.00 96.75 85 VAL A CA 1
ATOM 611 C C . VAL A 1 85 ? -1.290 -1.452 -11.319 1.00 96.75 85 VAL A C 1
ATOM 613 O O . VAL A 1 85 ? -1.658 -0.499 -12.008 1.00 96.75 85 VAL A O 1
ATOM 616 N N . VAL A 1 86 ? -0.169 -2.118 -11.595 1.00 94.50 86 VAL A N 1
ATOM 617 C CA . VAL A 1 86 ? 0.741 -1.821 -12.711 1.00 94.50 86 VAL A CA 1
ATOM 618 C C . VAL A 1 86 ? 0.573 -2.857 -13.819 1.00 94.50 86 VAL A C 1
ATOM 620 O O . VAL A 1 86 ? 1.112 -3.956 -13.717 1.00 94.50 86 VAL A O 1
ATOM 623 N N . ASP A 1 87 ? -0.078 -2.467 -14.916 1.00 91.56 87 ASP A N 1
ATOM 624 C CA . ASP A 1 87 ? -0.250 -3.325 -16.101 1.00 91.56 87 ASP A CA 1
ATOM 625 C C . ASP A 1 87 ? 1.074 -3.616 -16.832 1.00 91.56 87 ASP A C 1
ATOM 627 O O . ASP A 1 87 ? 1.239 -4.656 -17.465 1.00 91.56 87 ASP A O 1
ATOM 631 N N . GLY A 1 88 ? 2.037 -2.689 -16.768 1.00 88.75 88 GLY A N 1
ATOM 632 C CA . GLY A 1 88 ? 3.313 -2.816 -17.467 1.00 88.75 88 GLY A CA 1
ATOM 633 C C . GLY A 1 88 ? 4.365 -1.810 -17.006 1.00 88.75 88 GLY A C 1
ATOM 634 O O . GLY A 1 88 ? 4.063 -0.666 -16.665 1.00 88.75 88 GLY A O 1
ATOM 635 N N . LEU A 1 89 ? 5.628 -2.241 -17.013 1.00 84.81 89 LEU A N 1
ATOM 636 C CA . LEU A 1 89 ? 6.794 -1.419 -16.692 1.00 84.81 89 LEU A CA 1
ATOM 637 C C . LEU A 1 89 ? 7.859 -1.623 -17.767 1.00 84.81 89 LEU A C 1
ATOM 639 O O . LEU A 1 89 ? 8.554 -2.634 -17.759 1.00 84.81 89 LEU A O 1
ATOM 643 N N . ARG A 1 90 ? 8.029 -0.632 -18.643 1.00 84.00 90 ARG A N 1
ATOM 644 C CA . ARG A 1 90 ? 9.101 -0.627 -19.640 1.00 84.00 90 ARG A CA 1
ATOM 645 C C . ARG A 1 90 ? 10.290 0.204 -19.168 1.00 84.00 90 ARG A C 1
ATOM 647 O O . ARG A 1 90 ? 10.129 1.376 -18.813 1.00 84.00 90 ARG A O 1
ATOM 654 N N . ARG A 1 91 ? 11.495 -0.372 -19.186 1.00 81.25 91 ARG A N 1
ATOM 655 C CA . ARG A 1 91 ? 12.728 0.341 -18.822 1.00 81.25 91 ARG A CA 1
ATOM 656 C C . ARG A 1 91 ? 13.309 1.056 -20.042 1.00 81.25 91 ARG A C 1
ATOM 658 O O . ARG A 1 91 ? 13.180 0.611 -21.176 1.00 81.25 91 ARG A O 1
ATOM 665 N N . ALA A 1 92 ? 14.001 2.174 -19.818 1.00 78.38 92 ALA A N 1
ATOM 666 C CA . ALA A 1 92 ? 14.612 2.954 -20.904 1.00 78.38 92 ALA A CA 1
ATOM 667 C C . ALA A 1 92 ? 15.739 2.207 -21.653 1.00 78.38 92 ALA A C 1
ATOM 669 O O . ALA A 1 92 ? 16.120 2.616 -22.746 1.00 78.38 92 ALA A O 1
ATOM 670 N N . SER A 1 93 ? 16.268 1.130 -21.064 1.00 72.50 93 SER A N 1
ATOM 671 C CA . SER A 1 93 ? 17.243 0.213 -21.663 1.00 72.50 93 SER A CA 1
ATOM 672 C C . SER A 1 93 ? 16.633 -0.782 -22.657 1.00 72.50 93 SER A C 1
ATOM 674 O O . SER A 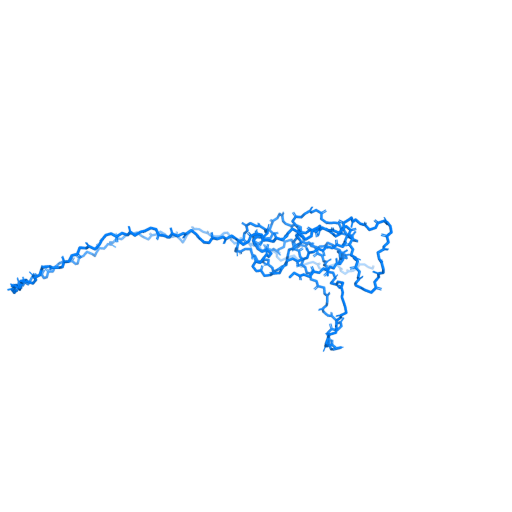1 93 ? 17.382 -1.454 -23.360 1.00 72.50 93 SER A O 1
ATOM 676 N N . GLU A 1 94 ? 15.304 -0.901 -22.711 1.00 69.69 94 GLU A N 1
ATOM 677 C CA . GLU A 1 94 ? 14.600 -1.885 -23.533 1.00 69.69 94 GLU A CA 1
ATOM 678 C C . GLU A 1 94 ? 14.036 -1.224 -24.812 1.00 69.69 94 GLU A C 1
ATOM 680 O O . GLU A 1 94 ? 13.315 -0.209 -24.738 1.00 69.69 94 GLU A O 1
ATOM 685 N N . PRO A 1 95 ? 14.359 -1.761 -26.009 1.00 70.06 95 PRO A N 1
ATOM 686 C CA . PRO A 1 95 ? 13.763 -1.288 -27.255 1.00 70.06 95 PRO A CA 1
ATOM 687 C C . PRO A 1 95 ? 12.239 -1.493 -27.221 1.00 70.06 95 PRO A C 1
ATOM 689 O O . PRO A 1 95 ? 11.758 -2.339 -26.471 1.00 70.06 95 PRO A O 1
ATOM 692 N N . PRO A 1 96 ? 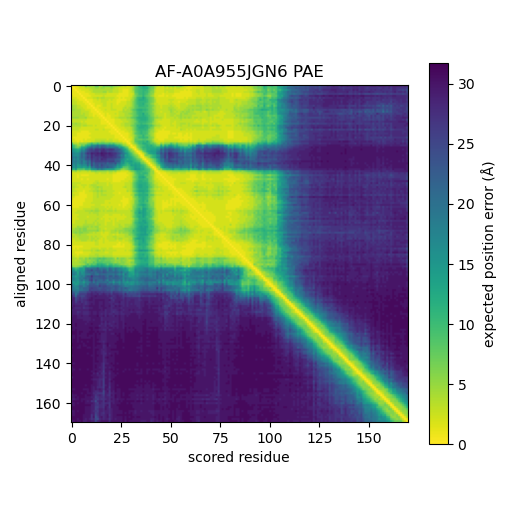11.461 -0.709 -27.990 1.00 70.88 96 PRO A N 1
ATOM 693 C CA . PRO A 1 96 ? 10.021 -0.925 -28.076 1.00 70.88 96 PRO A CA 1
ATOM 694 C C . PRO A 1 96 ? 9.753 -2.319 -28.637 1.00 70.88 96 PRO A C 1
ATOM 696 O O . PRO A 1 96 ? 10.240 -2.642 -29.719 1.00 70.88 96 PRO A O 1
ATOM 699 N N . SER A 1 97 ? 8.997 -3.116 -27.892 1.00 70.38 97 SER A N 1
ATOM 700 C CA . SER A 1 97 ? 8.402 -4.352 -28.390 1.00 70.38 97 SER A CA 1
ATOM 701 C C . SER A 1 97 ? 7.105 -4.027 -29.133 1.00 70.38 97 SER A C 1
ATOM 703 O O . SER A 1 97 ? 6.460 -3.018 -28.843 1.00 70.38 97 SER A O 1
ATOM 705 N N . ASP A 1 98 ? 6.718 -4.861 -30.098 1.00 70.44 98 ASP A N 1
ATOM 706 C CA . ASP A 1 98 ? 5.479 -4.648 -30.862 1.00 70.44 98 ASP A CA 1
ATOM 707 C C . ASP A 1 98 ? 4.211 -4.839 -29.999 1.00 70.44 98 ASP A C 1
ATOM 709 O O . ASP A 1 98 ? 3.148 -4.327 -30.349 1.00 70.44 98 ASP A O 1
ATOM 713 N N . ASP A 1 99 ? 4.343 -5.509 -28.846 1.00 70.75 99 ASP A N 1
ATOM 714 C CA . ASP A 1 99 ? 3.288 -5.736 -27.849 1.00 70.75 99 ASP A CA 1
ATOM 715 C C . ASP A 1 99 ? 3.179 -4.619 -26.782 1.00 70.75 99 ASP A C 1
ATOM 717 O O . ASP A 1 99 ? 2.252 -4.630 -25.969 1.00 70.75 99 ASP A O 1
ATOM 721 N N . ASP A 1 100 ? 4.096 -3.639 -26.757 1.00 68.00 100 ASP A N 1
ATOM 722 C CA . ASP A 1 100 ? 4.028 -2.515 -25.811 1.00 68.00 100 ASP A CA 1
ATOM 723 C C . ASP A 1 100 ? 2.761 -1.664 -26.051 1.00 68.00 100 ASP A C 1
ATOM 725 O O . ASP A 1 100 ? 2.505 -1.234 -27.185 1.00 68.00 100 ASP A O 1
ATOM 729 N N . PRO A 1 101 ? 1.997 -1.292 -25.002 1.00 68.94 101 PRO A N 1
ATOM 730 C CA . PRO A 1 101 ? 0.861 -0.396 -25.165 1.00 68.94 101 PRO A CA 1
ATOM 731 C C . PRO A 1 101 ? 1.319 0.948 -25.760 1.00 68.94 101 PRO A C 1
ATOM 733 O O . PRO A 1 101 ? 2.345 1.504 -25.341 1.00 68.94 101 PRO A O 1
ATOM 736 N N . PRO A 1 102 ? 0.569 1.517 -26.726 1.00 65.12 102 PRO A N 1
ATOM 737 C CA . PRO A 1 102 ? 1.003 2.690 -27.472 1.00 65.12 102 PRO A CA 1
ATOM 738 C C . PRO A 1 102 ? 1.274 3.848 -26.515 1.00 65.12 102 PRO A C 1
ATOM 740 O O . PRO A 1 102 ? 0.364 4.334 -25.840 1.00 65.12 102 PRO A O 1
ATOM 743 N N . SER A 1 103 ? 2.535 4.296 -26.466 1.00 62.88 103 SER A N 1
ATOM 744 C CA . SER A 1 103 ? 2.981 5.280 -25.477 1.00 62.88 103 SER A CA 1
ATOM 745 C C . SER A 1 103 ? 2.054 6.501 -25.466 1.00 62.88 103 SER A C 1
ATOM 747 O O . SER A 1 103 ? 1.770 7.046 -26.543 1.00 62.88 103 SER A O 1
ATOM 749 N N . PRO A 1 104 ? 1.600 6.974 -24.287 1.00 62.94 104 PRO A N 1
ATOM 750 C CA . PRO A 1 104 ? 0.648 8.071 -24.202 1.00 62.94 104 PRO A CA 1
ATOM 751 C C . PRO A 1 104 ? 1.213 9.291 -24.929 1.00 62.94 104 PRO A C 1
ATOM 753 O O . PRO A 1 104 ? 2.224 9.876 -24.524 1.00 62.94 104 PRO A O 1
ATOM 756 N N . LYS A 1 105 ? 0.575 9.648 -26.052 1.00 46.91 105 LYS A N 1
ATOM 757 C CA . LYS A 1 105 ? 1.016 10.748 -26.916 1.00 46.91 105 LYS A CA 1
ATOM 758 C C . LYS A 1 105 ? 1.154 11.992 -26.050 1.00 46.91 105 LYS A C 1
ATOM 760 O O . LYS A 1 105 ? 0.187 12.389 -25.405 1.00 46.91 105 LYS A O 1
ATOM 765 N N . LYS A 1 106 ? 2.341 12.613 -26.051 1.00 41.19 106 LYS A N 1
ATOM 766 C CA . LYS A 1 106 ? 2.621 13.847 -25.302 1.00 41.19 106 LYS A CA 1
ATOM 767 C C . LYS A 1 106 ? 1.670 14.954 -25.762 1.00 41.19 106 LYS A C 1
ATOM 769 O O . LYS A 1 106 ? 1.996 15.720 -26.666 1.00 41.19 106 LYS A O 1
ATOM 774 N N . THR A 1 107 ? 0.499 15.060 -25.137 1.00 42.44 107 THR A N 1
ATOM 775 C CA . THR A 1 107 ? -0.399 16.190 -25.337 1.00 42.44 107 THR A CA 1
ATOM 776 C C . THR A 1 107 ? 0.305 17.403 -24.761 1.00 42.44 107 THR A C 1
ATOM 778 O O . THR A 1 107 ? 0.357 17.577 -23.542 1.00 42.44 107 THR A O 1
ATOM 781 N N . SER A 1 108 ? 0.892 18.218 -25.638 1.00 46.56 108 SER A N 1
ATOM 782 C CA . SER A 1 108 ? 1.509 19.487 -25.270 1.00 46.56 108 SER A CA 1
ATOM 783 C C . SER A 1 108 ? 0.538 20.255 -24.380 1.00 46.56 108 SER A C 1
ATOM 785 O O . SER A 1 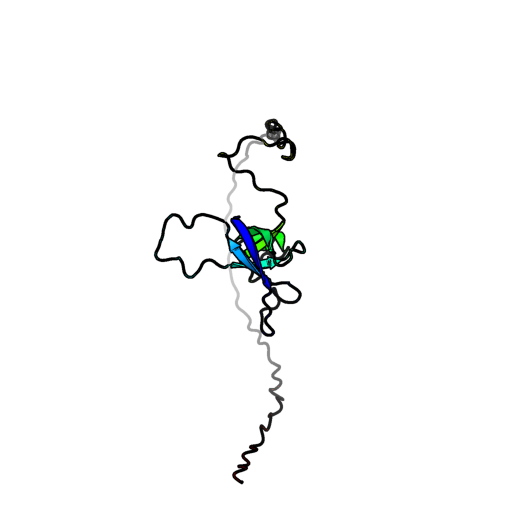108 ? -0.554 20.615 -24.834 1.00 46.56 108 SER A O 1
ATOM 787 N N . SER A 1 109 ? 0.907 20.477 -23.119 1.00 51.19 109 SER A N 1
ATOM 788 C CA . SER A 1 109 ? 0.073 21.186 -22.157 1.00 51.19 109 SER A CA 1
ATOM 789 C C . SER A 1 109 ? -0.063 22.638 -22.609 1.00 51.19 109 SER A C 1
ATOM 791 O O . SER A 1 109 ? 0.760 23.505 -22.314 1.00 51.19 109 SER A O 1
ATOM 793 N N . ARG A 1 110 ? -1.116 22.894 -23.394 1.00 51.25 110 ARG A N 1
ATOM 794 C CA . ARG A 1 110 ? -1.459 24.209 -23.930 1.00 51.25 110 ARG A CA 1
ATOM 795 C C . ARG A 1 110 ? -1.580 25.170 -22.755 1.00 51.25 110 ARG A C 1
ATOM 797 O O . ARG A 1 110 ? -2.534 25.103 -21.984 1.00 51.25 110 ARG A O 1
ATOM 804 N N . LYS A 1 111 ? -0.566 26.030 -22.640 1.00 48.94 111 LYS A N 1
ATOM 805 C CA . LYS A 1 111 ? -0.352 27.072 -21.630 1.00 48.94 111 LYS A CA 1
ATOM 806 C C . LYS A 1 111 ? -1.695 27.652 -21.162 1.00 48.94 111 LYS A C 1
ATOM 808 O O . LYS A 1 111 ? -2.285 28.464 -21.875 1.00 48.94 111 LYS A O 1
ATOM 813 N N . LYS A 1 112 ? -2.197 27.227 -19.990 1.00 50.47 112 LYS A N 1
ATOM 814 C CA . LYS A 1 112 ? -3.411 27.809 -19.391 1.00 50.47 112 LYS A CA 1
ATOM 815 C C . LYS A 1 112 ? -3.090 29.253 -19.011 1.00 50.47 112 LYS A C 1
ATOM 817 O O . LYS A 1 112 ? -2.468 29.522 -17.989 1.00 50.47 112 LYS A O 1
ATOM 822 N N . SER A 1 113 ? -3.472 30.174 -19.888 1.00 46.94 113 SER A N 1
ATOM 823 C CA . SER A 1 113 ? -3.378 31.613 -19.672 1.00 46.94 113 SER A CA 1
ATOM 824 C C . SER A 1 113 ? -4.160 32.002 -18.421 1.00 46.94 113 SER A C 1
ATOM 826 O O . SER A 1 113 ? -5.352 31.706 -18.328 1.00 46.94 113 SER A O 1
ATOM 828 N N . ALA A 1 114 ? -3.502 32.680 -17.481 1.00 56.16 114 ALA A N 1
ATOM 829 C CA . ALA A 1 114 ? -4.150 33.196 -16.282 1.00 56.16 114 ALA A CA 1
ATOM 830 C C . ALA A 1 114 ? -5.303 34.162 -16.638 1.00 56.16 114 ALA A C 1
ATOM 832 O O . ALA A 1 114 ? -5.161 34.959 -17.575 1.00 56.16 114 ALA A O 1
ATOM 833 N N . PRO A 1 115 ? -6.426 34.147 -15.897 1.00 47.50 115 PRO A N 1
ATOM 834 C CA . PRO A 1 115 ? -7.497 35.114 -16.097 1.00 47.50 115 PRO A CA 1
ATOM 835 C C . PRO A 1 115 ? -7.026 36.517 -15.688 1.00 47.50 115 PRO A C 1
ATOM 837 O O . PRO A 1 115 ? -6.635 36.754 -14.544 1.00 47.50 115 PRO A O 1
ATOM 840 N N . LYS A 1 116 ? -7.084 37.473 -16.623 1.00 49.50 116 LYS A N 1
ATOM 841 C CA . LYS A 1 116 ? -6.845 38.895 -16.334 1.00 49.50 116 LYS A CA 1
ATOM 842 C C . LYS A 1 116 ? -7.919 39.400 -15.363 1.00 49.50 116 LYS A C 1
ATOM 844 O O . LYS A 1 116 ? -9.080 39.507 -15.751 1.00 49.50 116 LYS A O 1
ATOM 849 N N . LYS A 1 117 ? -7.545 39.770 -14.132 1.00 46.62 117 LYS A N 1
ATOM 850 C CA . LYS A 1 117 ? -8.443 40.536 -13.251 1.00 46.62 117 LYS A CA 1
ATOM 851 C C . LYS A 1 117 ? -8.695 41.916 -13.866 1.00 46.62 117 LYS A C 1
ATOM 853 O O . LYS A 1 117 ? -7.759 42.689 -14.063 1.00 46.62 117 LYS A O 1
ATOM 858 N N . ALA A 1 118 ? -9.957 42.202 -14.178 1.00 45.34 118 ALA A N 1
ATOM 859 C CA . ALA A 1 118 ? -10.400 43.513 -14.639 1.00 45.34 118 ALA 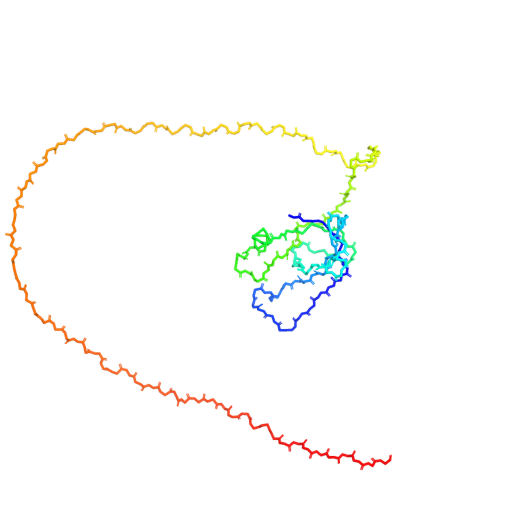A CA 1
ATOM 860 C C . ALA A 1 118 ? -10.339 44.555 -13.505 1.00 45.34 118 ALA A C 1
ATOM 862 O O . ALA A 1 118 ? -10.366 44.216 -12.321 1.00 45.34 118 ALA A O 1
ATOM 863 N N . ALA A 1 119 ? -10.225 45.829 -13.878 1.00 46.31 119 ALA A N 1
ATOM 864 C CA . ALA A 1 119 ? -9.976 46.924 -12.946 1.00 46.31 119 ALA A CA 1
ATOM 865 C C . ALA A 1 119 ? -11.205 47.297 -12.097 1.00 46.31 119 ALA A C 1
ATOM 867 O O . ALA A 1 119 ? -12.305 47.455 -12.623 1.00 46.31 119 ALA A O 1
ATOM 868 N N . ALA A 1 120 ? -10.980 47.560 -10.806 1.00 49.84 120 ALA A N 1
ATOM 869 C CA . ALA A 1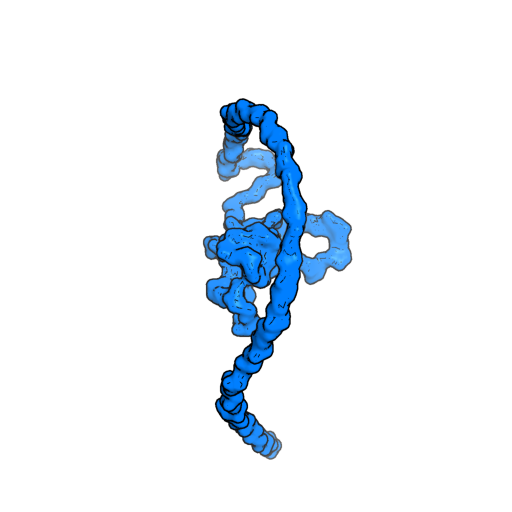 120 ? -11.915 48.279 -9.942 1.00 49.84 120 ALA A CA 1
ATOM 870 C C . ALA A 1 120 ? -11.455 49.739 -9.750 1.00 49.84 120 ALA A C 1
ATOM 872 O O . ALA A 1 120 ? -10.264 50.056 -9.792 1.00 49.84 120 ALA A O 1
ATOM 873 N N . LYS A 1 121 ? -12.423 50.647 -9.616 1.00 44.19 121 LYS A N 1
ATOM 874 C CA . LYS A 1 121 ? -12.287 52.089 -9.882 1.00 44.19 121 LYS A CA 1
ATOM 875 C C . LYS A 1 121 ? -11.697 52.857 -8.685 1.00 44.19 121 LYS A C 1
ATOM 877 O O . LYS A 1 121 ? -12.095 52.630 -7.548 1.00 44.19 121 LYS A O 1
ATOM 882 N N . LYS A 1 122 ? -10.787 53.810 -8.937 1.00 42.25 122 LYS A N 1
ATOM 883 C CA . LYS A 1 122 ? -10.243 54.719 -7.904 1.00 42.25 122 LYS A CA 1
ATOM 884 C C . LYS A 1 122 ? -11.336 55.637 -7.337 1.00 42.25 122 LYS A C 1
ATOM 886 O O . LYS A 1 122 ? -12.019 56.304 -8.110 1.00 42.25 122 LYS A O 1
ATOM 891 N N . VAL A 1 123 ? -11.374 55.785 -6.013 1.00 43.84 123 VAL A N 1
ATOM 892 C CA . VAL A 1 123 ? -12.005 56.914 -5.302 1.00 43.84 123 VAL A CA 1
ATOM 893 C C . VAL A 1 123 ? -10.936 57.565 -4.412 1.00 43.84 123 VAL A C 1
ATOM 895 O O . VAL A 1 123 ? -10.090 56.867 -3.853 1.00 43.84 123 VAL A O 1
ATOM 898 N N . LYS A 1 124 ? -10.906 58.903 -4.356 1.00 38.81 124 LYS A N 1
ATOM 899 C CA . LYS A 1 124 ? -9.908 59.709 -3.620 1.00 38.81 124 LYS A CA 1
ATOM 900 C C . LYS A 1 124 ? -10.468 60.208 -2.264 1.00 38.81 124 LYS A C 1
ATOM 902 O O . LYS A 1 124 ? -11.683 60.196 -2.094 1.00 38.81 124 LYS A O 1
ATOM 907 N N . PRO A 1 125 ? -9.611 60.609 -1.300 1.00 43.41 125 PRO A N 1
ATOM 908 C CA . PRO A 1 125 ? -9.986 60.717 0.117 1.00 43.41 125 PRO A CA 1
ATOM 909 C C . PRO A 1 125 ? -10.429 62.122 0.568 1.00 43.41 125 PRO A C 1
ATOM 911 O O . PRO A 1 125 ? -10.027 63.121 -0.026 1.00 43.41 125 PRO A O 1
ATOM 914 N N . SER A 1 126 ? -11.149 62.204 1.698 1.00 43.78 126 SER A N 1
ATOM 915 C CA . SER A 1 126 ? -11.518 63.471 2.358 1.00 43.78 126 SER A CA 1
ATOM 916 C C . SER A 1 126 ? -11.445 63.429 3.902 1.00 43.78 126 SER A C 1
ATOM 918 O O . SER A 1 126 ? -12.318 62.897 4.579 1.00 43.78 126 SER A O 1
ATOM 920 N N . THR A 1 127 ? -10.396 64.060 4.444 1.00 41.16 127 THR A N 1
ATOM 921 C CA . THR A 1 127 ? -10.407 64.959 5.629 1.00 41.16 127 THR A CA 1
ATOM 922 C C . THR A 1 127 ? -11.135 64.578 6.941 1.00 41.16 127 THR A C 1
ATOM 924 O O . THR A 1 127 ? -12.254 65.003 7.206 1.00 41.16 127 THR A O 1
ATOM 927 N N . LYS A 1 128 ? -10.379 63.948 7.853 1.00 44.19 128 LYS A N 1
ATOM 928 C CA . LYS A 1 128 ? -10.084 64.366 9.254 1.00 44.19 128 LYS A CA 1
ATOM 929 C C . LYS A 1 128 ? -11.047 65.353 9.970 1.00 44.19 128 LYS A C 1
ATOM 931 O O . LYS A 1 128 ? -11.053 66.540 9.653 1.00 44.19 128 LYS A O 1
ATOM 936 N N . LYS A 1 129 ? -11.628 64.942 11.115 1.00 44.50 129 LYS A N 1
ATOM 937 C CA . LYS A 1 129 ? -11.971 65.855 12.237 1.00 44.50 129 LYS A CA 1
ATOM 938 C C . LYS A 1 129 ? -11.854 65.161 13.609 1.00 44.50 129 LYS A C 1
ATOM 940 O O . LYS A 1 129 ? -12.459 64.1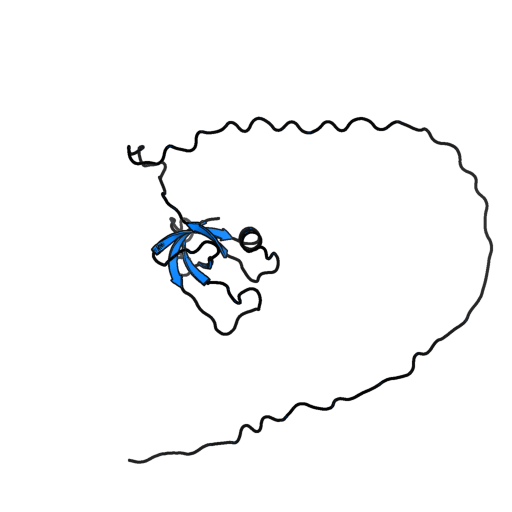21 13.829 1.00 44.50 129 LYS A O 1
ATOM 945 N N . LYS A 1 130 ? -11.064 65.740 14.528 1.00 45.41 130 LYS A N 1
ATOM 946 C CA . LYS A 1 130 ? -10.972 65.338 15.953 1.00 45.41 130 LYS A CA 1
ATOM 947 C C . LYS A 1 130 ? -12.227 65.778 16.725 1.00 45.41 130 LYS A C 1
ATOM 949 O O . LYS A 1 130 ? -12.767 66.830 16.390 1.00 45.41 130 LYS A O 1
ATOM 954 N N . ARG A 1 131 ? -12.549 65.102 17.839 1.00 39.12 131 ARG A N 1
ATOM 955 C CA . ARG A 1 131 ? -12.974 65.690 19.138 1.00 39.12 131 ARG A CA 1
ATOM 956 C C . ARG A 1 131 ? -12.821 64.647 20.266 1.00 39.12 131 ARG A C 1
ATOM 958 O O . ARG A 1 131 ? -12.719 63.464 19.972 1.00 39.12 131 ARG A O 1
ATOM 965 N N . GLY A 1 132 ? -12.666 65.124 21.506 1.00 38.03 132 GLY A N 1
ATOM 966 C CA . GLY A 1 132 ? -12.142 64.376 22.664 1.00 38.03 132 GLY A CA 1
ATOM 967 C C . GLY A 1 132 ? -13.180 63.860 23.692 1.00 38.03 132 GLY A C 1
ATOM 968 O O . GLY A 1 132 ? -14.322 63.629 23.306 1.00 38.03 132 GLY A O 1
ATOM 969 N N . PRO A 1 133 ? -12.784 63.656 24.972 1.00 61.59 133 PRO A N 1
ATOM 970 C CA . PRO A 1 133 ? -13.262 62.532 25.799 1.00 61.59 133 PRO A CA 1
ATOM 971 C C . PRO A 1 133 ? -14.231 62.868 26.960 1.00 61.59 133 PRO A C 1
ATOM 973 O O . PRO A 1 133 ? -14.328 64.019 27.383 1.00 61.59 133 PRO A O 1
ATOM 976 N N . ARG A 1 134 ? -14.850 61.812 27.522 1.00 38.59 134 ARG A N 1
ATOM 977 C CA . ARG A 1 134 ? -15.423 61.626 28.886 1.00 38.59 134 ARG A CA 1
ATOM 978 C C . ARG A 1 134 ? -15.280 60.113 29.212 1.00 38.59 134 ARG A C 1
ATOM 980 O O . ARG A 1 134 ? -15.424 59.334 28.277 1.00 38.59 134 ARG A O 1
ATOM 987 N N . ALA A 1 135 ? -14.778 59.626 30.358 1.00 37.00 135 ALA A N 1
ATOM 988 C CA . ALA A 1 135 ? -15.226 59.760 31.763 1.00 37.00 135 ALA A CA 1
ATOM 989 C C . ALA A 1 135 ? -16.635 59.161 31.997 1.00 37.00 135 ALA A C 1
ATOM 991 O O . ALA A 1 135 ? -17.518 59.475 31.204 1.00 37.00 135 ALA A O 1
ATOM 992 N N . SER A 1 136 ? -16.931 58.354 33.029 1.00 49.31 136 SER A N 1
ATOM 993 C CA . SER A 1 136 ? -16.142 57.653 34.077 1.00 49.31 136 SER A CA 1
ATOM 994 C C . SER A 1 136 ? -17.076 56.661 34.825 1.00 49.31 136 SER A C 1
ATOM 996 O O . SER A 1 136 ? -18.287 56.792 34.676 1.00 49.31 136 SER A O 1
ATOM 998 N N . GLU A 1 137 ? -16.526 55.726 35.628 1.00 39.31 137 GLU A N 1
ATOM 999 C CA . GLU A 1 137 ? -17.256 54.850 36.597 1.00 39.31 137 GLU A CA 1
ATOM 1000 C C . GLU A 1 137 ? -18.280 53.848 35.964 1.00 39.31 137 GLU A C 1
ATOM 1002 O O . GLU A 1 137 ? -18.598 53.961 34.786 1.00 39.31 137 GLU A O 1
ATOM 1007 N N . SER A 1 138 ? -18.775 52.764 36.588 1.00 44.72 138 SER A N 1
ATOM 1008 C CA . SER A 1 138 ? -18.674 52.209 37.954 1.00 44.72 138 SER A CA 1
ATOM 1009 C C . SER A 1 138 ? -18.722 50.658 37.969 1.00 44.72 138 SER A C 1
ATOM 1011 O O . SER A 1 138 ? -19.450 50.051 37.192 1.00 44.72 138 SER A O 1
ATOM 1013 N N . THR A 1 139 ? -17.952 50.072 38.890 1.00 41.00 139 THR A N 1
ATOM 1014 C CA . THR A 1 139 ? -18.215 48.932 39.812 1.00 41.00 139 THR A CA 1
ATOM 1015 C C . THR A 1 139 ? -19.523 48.101 39.764 1.00 41.00 139 THR A C 1
ATOM 1017 O O . THR A 1 139 ? -20.606 48.663 39.639 1.00 41.00 139 THR A O 1
ATOM 1020 N N . GLY A 1 140 ? -19.384 46.794 40.075 1.00 35.69 140 GLY A N 1
ATOM 1021 C CA . GLY A 1 140 ? -20.443 45.792 40.368 1.00 35.69 140 GLY A CA 1
ATOM 1022 C C . GLY A 1 140 ? -20.792 44.876 39.177 1.00 35.69 140 GLY A C 1
ATOM 1023 O O . GLY A 1 140 ? -20.750 45.340 38.042 1.00 35.69 140 GLY A O 1
ATOM 1024 N N . ASP A 1 141 ? -21.100 43.576 39.289 1.00 44.12 141 ASP A N 1
ATOM 1025 C CA . ASP A 1 141 ? -21.056 42.571 40.378 1.00 44.12 141 ASP A CA 1
ATOM 1026 C C . ASP A 1 141 ? -20.820 41.194 39.699 1.00 44.12 141 ASP A C 1
ATOM 1028 O O . ASP A 1 141 ? -21.251 40.977 38.568 1.00 44.12 141 ASP A O 1
ATOM 1032 N N . LEU A 1 142 ? -19.970 40.288 40.187 1.00 45.94 142 LEU A N 1
ATOM 1033 C CA . LEU A 1 142 ? -20.240 39.293 41.238 1.00 45.94 142 LEU A CA 1
ATOM 1034 C C . LEU A 1 142 ? -21.566 38.500 41.096 1.00 45.94 142 LEU A C 1
ATOM 1036 O O . LEU A 1 142 ? -22.502 38.675 41.865 1.00 45.94 142 LEU A O 1
ATOM 1040 N N . PHE A 1 143 ? -21.581 37.562 40.144 1.00 44.03 143 PHE A N 1
ATOM 1041 C CA . PHE A 1 143 ? -22.408 36.343 40.127 1.00 44.03 143 PHE A CA 1
ATOM 1042 C C . PHE A 1 143 ? -21.407 35.196 39.895 1.00 44.03 143 PHE A C 1
ATOM 1044 O O . PHE A 1 143 ? -20.723 35.192 38.874 1.00 44.03 143 PHE A O 1
ATOM 1051 N N . ASP A 1 144 ? -21.062 34.330 40.846 1.00 39.06 144 ASP A N 1
ATOM 1052 C CA . ASP A 1 144 ? -21.896 33.434 41.661 1.00 39.06 144 ASP A CA 1
ATOM 1053 C C . ASP A 1 144 ? -22.796 32.527 40.804 1.00 39.06 144 ASP A C 1
ATOM 1055 O O . ASP A 1 144 ? -23.794 32.965 40.235 1.00 39.06 144 ASP A O 1
ATOM 1059 N N . ASN A 1 145 ? -22.388 31.261 40.683 1.00 45.88 145 ASN A N 1
ATOM 1060 C CA . ASN A 1 145 ? -23.133 30.197 40.012 1.00 45.88 145 ASN A CA 1
ATOM 1061 C C . ASN A 1 145 ? -23.016 28.902 40.844 1.00 45.88 145 ASN A C 1
ATOM 1063 O O . ASN A 1 145 ? -22.044 28.158 40.677 1.00 45.88 145 ASN A O 1
ATOM 1067 N N . PRO A 1 146 ? -23.951 28.658 41.780 1.00 44.75 146 PRO A N 1
ATOM 1068 C CA . PRO A 1 146 ? -23.926 27.501 42.667 1.00 44.75 146 PRO A CA 1
ATOM 1069 C C . PRO A 1 146 ? -24.736 26.308 42.121 1.00 44.75 146 PRO A C 1
ATOM 1071 O O . PRO A 1 146 ? -25.866 26.462 41.664 1.00 44.75 146 PRO A O 1
ATOM 1074 N N . GLY A 1 147 ? -24.192 25.095 42.284 1.00 37.03 147 GLY A N 1
ATOM 1075 C CA . GLY A 1 147 ? -24.839 23.817 41.936 1.00 37.03 147 GLY A CA 1
ATOM 1076 C C . GLY A 1 147 ? -24.631 23.397 40.468 1.00 37.03 147 GLY A C 1
ATOM 1077 O O . GLY A 1 147 ? -24.607 24.236 39.578 1.00 37.03 147 GLY A O 1
ATOM 1078 N N . GLN A 1 148 ? -24.446 22.118 40.133 1.00 46.50 148 GLN A N 1
ATOM 1079 C CA . GLN A 1 148 ? -24.679 20.886 40.902 1.00 46.50 148 GLN A CA 1
ATOM 1080 C C . GLN A 1 148 ? -23.453 19.954 40.921 1.00 46.50 148 GLN A C 1
ATOM 1082 O O . GLN A 1 148 ? -22.607 20.002 40.029 1.00 46.50 148 GLN A O 1
ATOM 1087 N N . ARG A 1 149 ? -23.386 19.102 41.953 1.00 50.56 149 ARG A N 1
ATOM 1088 C CA . ARG A 1 149 ? -22.498 17.933 42.049 1.00 50.56 149 ARG A CA 1
ATOM 1089 C C . ARG A 1 149 ? -23.371 16.679 42.022 1.00 50.56 149 ARG A C 1
ATOM 1091 O O . ARG A 1 149 ? -24.210 16.557 42.905 1.00 50.56 149 ARG A O 1
ATOM 1098 N N . GLU A 1 150 ? -23.094 15.753 41.118 1.00 54.09 150 GLU A N 1
ATOM 1099 C CA . GLU A 1 150 ? -23.588 14.365 41.123 1.00 54.09 150 GLU A CA 1
ATOM 1100 C C . GLU A 1 150 ? -22.387 13.529 40.618 1.00 54.09 150 GLU A C 1
ATOM 1102 O O . GLU A 1 150 ? -21.858 13.827 39.548 1.00 54.09 150 GLU A O 1
ATOM 1107 N N . SER A 1 151 ? -21.660 12.849 41.522 1.00 51.19 151 SER A N 1
ATOM 1108 C CA . SER A 1 151 ? -21.703 11.379 41.727 1.00 51.19 151 SER A CA 1
ATOM 1109 C C . SER A 1 151 ? -21.339 10.617 40.438 1.00 51.19 151 SER A C 1
ATOM 1111 O O . SER A 1 151 ? -22.112 10.632 39.489 1.00 51.19 151 SER A O 1
ATOM 1113 N N . ASP A 1 152 ? -20.156 10.007 40.277 1.00 51.03 152 ASP A N 1
ATOM 1114 C CA . ASP A 1 152 ? -19.405 9.129 41.207 1.00 51.03 152 ASP A CA 1
ATOM 1115 C C . ASP A 1 152 ? -20.266 7.985 41.790 1.00 51.03 152 ASP A C 1
ATOM 1117 O O . ASP A 1 152 ? -20.187 7.694 42.977 1.00 51.03 152 ASP A O 1
ATOM 1121 N N . GLU A 1 153 ? -21.082 7.365 40.927 1.00 57.66 153 GLU A N 1
ATOM 1122 C CA . GLU A 1 153 ? -21.752 6.049 41.040 1.00 57.66 153 GLU A CA 1
ATOM 1123 C C . GLU A 1 153 ? -21.890 5.533 39.575 1.00 57.66 153 GLU A C 1
ATOM 1125 O O . GLU A 1 153 ? -22.402 6.277 38.737 1.00 57.66 153 GLU A O 1
ATOM 1130 N N . ASP A 1 154 ? -21.420 4.374 39.083 1.00 49.62 154 ASP A N 1
ATOM 1131 C CA . ASP A 1 154 ? -20.618 3.253 39.617 1.00 49.62 154 ASP A CA 1
ATOM 1132 C C . ASP A 1 154 ? -19.691 2.673 38.501 1.00 49.62 154 ASP A C 1
ATOM 1134 O O . ASP A 1 154 ? -19.859 2.984 37.318 1.00 49.62 154 ASP A O 1
ATOM 1138 N N . MET A 1 155 ? -18.766 1.754 38.833 1.00 58.44 155 MET A N 1
ATOM 1139 C CA . MET A 1 155 ? -18.092 0.840 37.882 1.00 58.44 155 MET A CA 1
ATOM 1140 C C . MET A 1 155 ? -18.065 -0.572 38.502 1.00 58.44 155 MET A C 1
ATOM 1142 O O . MET A 1 155 ? -17.629 -0.685 39.644 1.00 58.44 155 MET A O 1
ATOM 1146 N N . PRO A 1 156 ? -18.537 -1.641 37.827 1.00 60.81 156 PRO A N 1
ATOM 1147 C CA . PRO A 1 156 ? -18.581 -2.967 38.439 1.00 60.81 156 PRO A CA 1
ATOM 1148 C C . PRO A 1 156 ? -17.177 -3.564 38.565 1.00 60.81 156 PRO A C 1
ATOM 1150 O O . PRO A 1 156 ? -16.465 -3.695 37.564 1.00 60.81 156 PRO A O 1
ATOM 1153 N N . ASP A 1 157 ? -16.819 -3.965 39.784 1.00 47.31 157 ASP A N 1
ATOM 1154 C CA . ASP A 1 157 ? -15.636 -4.776 40.051 1.00 47.31 157 ASP A CA 1
ATOM 1155 C C . ASP A 1 157 ? -15.728 -6.091 39.263 1.00 47.31 157 ASP A C 1
ATOM 1157 O O . ASP A 1 157 ? -16.689 -6.854 39.380 1.00 47.31 157 ASP A O 1
ATOM 1161 N N . PHE A 1 158 ? -14.726 -6.348 38.423 1.00 48.09 158 PHE A N 1
ATOM 1162 C CA . PHE A 1 158 ? -14.526 -7.666 37.836 1.00 48.09 158 PHE A CA 1
ATOM 1163 C C . PHE A 1 158 ? -13.737 -8.506 38.837 1.00 48.09 158 PHE A C 1
ATOM 1165 O O . PHE A 1 158 ? -12.505 -8.463 38.849 1.00 48.09 158 PHE A O 1
ATOM 1172 N N . ASP A 1 159 ? -14.457 -9.274 39.653 1.00 45.84 159 ASP A N 1
ATOM 1173 C CA . ASP A 1 159 ? -13.885 -10.358 40.448 1.00 45.84 159 ASP A CA 1
ATOM 1174 C C . ASP A 1 159 ? -13.247 -11.388 39.500 1.00 45.84 159 ASP A C 1
ATOM 1176 O O . ASP A 1 159 ? -13.921 -12.220 38.886 1.00 45.84 159 ASP A O 1
ATOM 1180 N N . ILE A 1 160 ? -11.925 -11.301 39.331 1.00 54.28 160 ILE A N 1
ATOM 1181 C CA . ILE A 1 160 ? -11.134 -12.329 38.653 1.00 54.28 160 ILE A CA 1
ATOM 1182 C C . ILE A 1 160 ? -10.823 -13.395 39.700 1.00 54.28 160 ILE A C 1
ATOM 1184 O O . ILE A 1 160 ? -9.765 -13.361 40.329 1.00 54.28 160 ILE A O 1
ATOM 1188 N N . ASP A 1 161 ? -11.775 -14.303 39.903 1.00 47.09 161 ASP A N 1
ATOM 1189 C CA . ASP A 1 161 ? -11.621 -15.392 40.864 1.00 47.09 161 ASP A CA 1
ATOM 1190 C C . ASP A 1 161 ? -10.421 -16.284 40.506 1.00 47.09 161 ASP A C 1
ATOM 1192 O O . ASP A 1 161 ? -10.201 -16.690 39.358 1.00 47.09 161 ASP A O 1
ATOM 1196 N N . GLU A 1 162 ? -9.629 -16.563 41.532 1.00 55.31 162 GLU A N 1
ATOM 1197 C CA . GLU A 1 162 ? -8.362 -17.277 41.480 1.00 55.31 162 GLU A CA 1
ATOM 1198 C C . GLU A 1 162 ? -8.604 -18.787 41.333 1.00 55.31 162 GLU A C 1
ATOM 1200 O O . GLU A 1 162 ? -8.863 -19.488 42.307 1.00 55.31 162 GLU A O 1
ATOM 1205 N N . ALA A 1 163 ? -8.496 -19.305 40.107 1.00 54.28 163 ALA A N 1
ATOM 1206 C CA . ALA A 1 163 ? -8.497 -20.743 39.831 1.00 54.28 163 ALA A CA 1
ATOM 1207 C C . ALA A 1 163 ? -7.065 -21.250 39.588 1.00 54.28 163 ALA A C 1
ATOM 1209 O O . ALA A 1 163 ? -6.648 -21.493 38.453 1.00 54.28 163 ALA A O 1
ATOM 1210 N N . VAL A 1 164 ? -6.307 -21.392 40.678 1.00 59.38 164 VAL A N 1
ATOM 1211 C CA . VAL A 1 164 ? -5.131 -22.269 40.718 1.00 59.38 164 VAL A CA 1
ATOM 1212 C C . VAL A 1 164 ? -5.625 -23.675 41.042 1.00 59.38 164 VAL A C 1
ATOM 1214 O O . VAL A 1 164 ? -6.029 -23.924 42.171 1.00 59.38 164 VAL A O 1
ATOM 1217 N N . ASP A 1 165 ? -5.543 -24.589 40.079 1.00 58.00 165 ASP A N 1
ATOM 1218 C CA . ASP A 1 165 ? -5.603 -26.027 40.348 1.00 58.00 165 ASP A CA 1
ATOM 1219 C C . ASP A 1 165 ? -4.448 -26.730 39.624 1.00 58.00 165 ASP A C 1
ATOM 1221 O O . ASP A 1 165 ? -4.361 -26.754 38.393 1.00 58.00 165 ASP A O 1
ATOM 1225 N N . ASP A 1 166 ? -3.536 -27.281 40.425 1.00 56.81 166 ASP A N 1
ATOM 1226 C CA . ASP A 1 166 ? -2.504 -28.220 39.998 1.00 56.81 166 ASP A CA 1
ATOM 1227 C C . ASP A 1 166 ? -3.152 -29.557 39.600 1.00 56.81 166 ASP A C 1
ATOM 1229 O O . ASP A 1 166 ? -3.668 -30.268 40.463 1.00 56.81 166 ASP A O 1
ATOM 1233 N N . GLU A 1 167 ? -3.003 -29.994 38.346 1.00 57.81 167 GLU A N 1
ATOM 1234 C CA . GLU A 1 167 ? -3.002 -31.433 38.045 1.00 57.81 167 GLU A CA 1
ATOM 1235 C C . GLU A 1 167 ? -1.576 -31.916 37.776 1.00 57.81 167 GLU A C 1
ATOM 1237 O O . GLU A 1 167 ? -1.023 -31.813 36.678 1.00 57.81 167 GLU A O 1
ATOM 1242 N N . SER A 1 168 ? -0.989 -32.490 38.827 1.00 59.97 168 SER A N 1
ATOM 1243 C CA . SER A 1 168 ? 0.140 -33.408 38.725 1.00 59.97 168 SER A CA 1
ATOM 1244 C C . SER A 1 168 ? -0.358 -34.847 38.912 1.00 59.97 168 SER A C 1
ATOM 1246 O O . SER A 1 168 ? -1.079 -35.150 39.861 1.00 59.97 168 SER A O 1
ATOM 1248 N N . GLY A 1 169 ? 0.036 -35.735 37.996 1.00 56.25 169 GLY A N 1
ATOM 1249 C CA . GLY A 1 169 ? -0.406 -37.134 37.931 1.00 56.25 169 GLY A CA 1
ATOM 1250 C C . GLY A 1 169 ? -0.964 -37.470 36.539 1.00 56.25 169 GLY A C 1
ATOM 1251 O O . GLY A 1 169 ? -1.860 -36.790 36.064 1.00 56.25 169 GLY A O 1
ATOM 1252 N N . SER A 1 170 ? -0.505 -38.503 35.827 1.00 53.34 170 SER A N 1
ATOM 1253 C CA . SER A 1 170 ? 0.419 -39.598 36.191 1.00 53.34 170 SER A CA 1
ATOM 1254 C C . SER A 1 170 ? 1.323 -39.984 35.020 1.00 53.34 170 SER A C 1
ATOM 1256 O O . SER A 1 170 ? 0.866 -39.829 33.867 1.00 53.34 170 SER A O 1
#

Radius of gyration: 33.17 Å; Cα contacts (8 Å, |Δi|>4): 180; chains: 1; bounding box: 49×106×74 Å

Foldseek 3Di:
DFKFFFAAWDDDPDDDPLCPPWTWTKTFTDDPPPDDPPCPPDRIDTATEPDPDDHGFIFDKDADQRSCVSVVHSPHPGGIYTPDTDPDDDDPPDDDDPPDDDPDPPPPPPPPDDDDDDDDDDDDDDDDDDDDDDDDDDDDDDDDDDDDDDDDDDDDDDPPDDDDDDDDDD